Protein AF-A0A9D8XU79-F1 (afdb_monomer_lite)

Radius of gyration: 23.06 Å; chains: 1; bounding box: 45×47×54 Å

Secondary structure (DSSP, 8-state):
-EEEEEEE----HHHHHHHHHTT----TT--EEEEEGGG--HHHHHHHHHTT-EEEEEEEPPHHHHHT-S-----------EE--SS-TTHHHHHEE-SS--TTT-TTPEE-SPPPEESS---

Sequence (123 aa):
MKKIIQIFGNWSANQVEILRQYGIVTEEGCNSIFIEEEKLSENVYSLLKEWRVMLAKGVEFSKKEILQSEYCIIDSCNSFGYPKPDGDFGYRELTYLMTNYCETCGISKIQKDAFRISKISKA

Foldseek 3Di:
DFKKKKWADQDDPVNQVVVVVLVQHDDHRDGIDIDGPVSQDPVNVVVSVVVVIDIDIDDDDDPVCCVPDPDDDPDDPPLQWDQDPPVPPVQLVQQWDPPDADPVP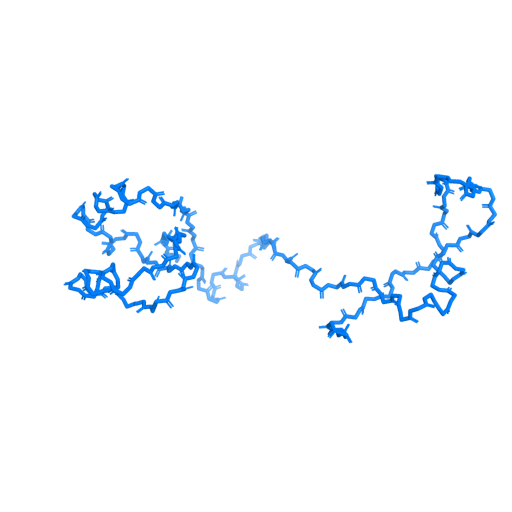RPPTDGDDDGDTDPDDDD

pLDDT: mean 82.02, std 15.14, range [44.59, 96.94]

Structure (mmCIF, N/CA/C/O backbone):
data_AF-A0A9D8XU79-F1
#
_entry.id   AF-A0A9D8XU79-F1
#
loop_
_atom_site.group_PDB
_atom_site.id
_atom_site.type_symbol
_atom_site.label_atom_id
_atom_site.label_alt_id
_atom_site.label_comp_id
_atom_site.label_asym_id
_atom_site.label_entity_id
_atom_site.label_seq_id
_atom_site.pdbx_PDB_ins_code
_atom_site.Cartn_x
_atom_site.Cartn_y
_atom_site.Cartn_z
_atom_site.occupancy
_atom_site.B_iso_or_equiv
_atom_site.auth_seq_id
_atom_site.auth_comp_id
_atom_site.auth_asym_id
_atom_site.auth_atom_id
_atom_site.pdbx_PDB_model_num
ATOM 1 N N . MET A 1 1 ? 4.227 17.973 1.974 1.00 85.25 1 MET A N 1
ATOM 2 C CA . MET A 1 1 ? 4.687 16.591 2.159 1.00 85.25 1 MET A CA 1
ATOM 3 C C . MET A 1 1 ? 3.960 16.015 3.355 1.00 85.25 1 MET A C 1
ATOM 5 O O . MET A 1 1 ? 3.974 16.641 4.409 1.00 85.25 1 MET A O 1
ATOM 9 N N . LYS A 1 2 ? 3.293 14.875 3.191 1.00 90.38 2 LYS A N 1
ATOM 10 C CA . LYS A 1 2 ? 2.551 14.202 4.262 1.00 90.38 2 LYS A CA 1
ATOM 11 C C . LYS A 1 2 ? 3.211 12.872 4.585 1.00 90.38 2 LYS A C 1
ATOM 13 O O . LYS A 1 2 ? 3.589 12.146 3.671 1.00 90.38 2 LYS A O 1
ATOM 18 N N . LYS A 1 3 ? 3.3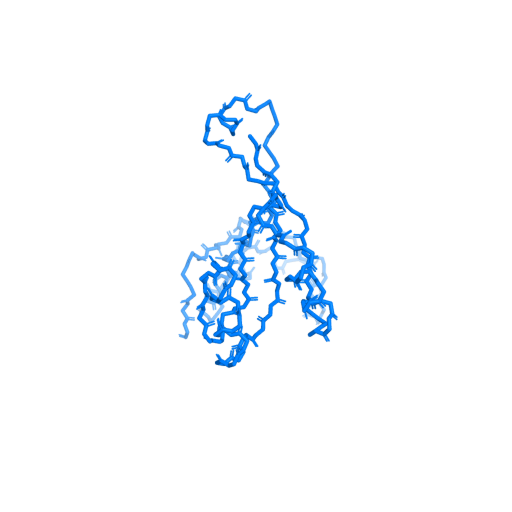36 12.541 5.867 1.00 93.62 3 LYS A N 1
ATOM 19 C CA . LYS A 1 3 ? 3.776 11.206 6.280 1.00 93.62 3 LYS A CA 1
ATOM 20 C C . LYS A 1 3 ? 2.581 10.269 6.249 1.00 93.62 3 LYS A C 1
ATOM 22 O O . LYS A 1 3 ? 1.532 10.584 6.812 1.00 93.62 3 LYS A O 1
ATOM 27 N N . ILE A 1 4 ? 2.747 9.137 5.587 1.00 94.50 4 ILE A N 1
ATOM 28 C CA . ILE A 1 4 ? 1.709 8.122 5.457 1.00 94.50 4 ILE A CA 1
ATOM 29 C C . ILE A 1 4 ? 2.220 6.793 6.000 1.00 94.50 4 ILE A C 1
ATOM 31 O O . ILE A 1 4 ? 3.415 6.501 5.973 1.00 94.50 4 ILE A O 1
ATOM 35 N N . ILE A 1 5 ? 1.300 5.975 6.484 1.00 94.38 5 ILE A N 1
ATOM 36 C CA . ILE A 1 5 ? 1.533 4.582 6.826 1.00 94.38 5 ILE A CA 1
ATOM 37 C C . ILE A 1 5 ? 0.697 3.753 5.862 1.00 94.38 5 ILE A C 1
ATOM 39 O O . ILE A 1 5 ? -0.525 3.896 5.804 1.00 94.38 5 ILE A O 1
ATOM 43 N N . GLN A 1 6 ? 1.371 2.895 5.104 1.00 94.69 6 GLN A N 1
ATOM 44 C CA . GLN A 1 6 ? 0.732 1.824 4.364 1.00 94.69 6 GLN A CA 1
ATOM 45 C C . GLN A 1 6 ? 0.627 0.609 5.279 1.00 94.69 6 GLN A C 1
ATOM 47 O O . GLN A 1 6 ? 1.620 0.147 5.842 1.00 94.69 6 GLN A O 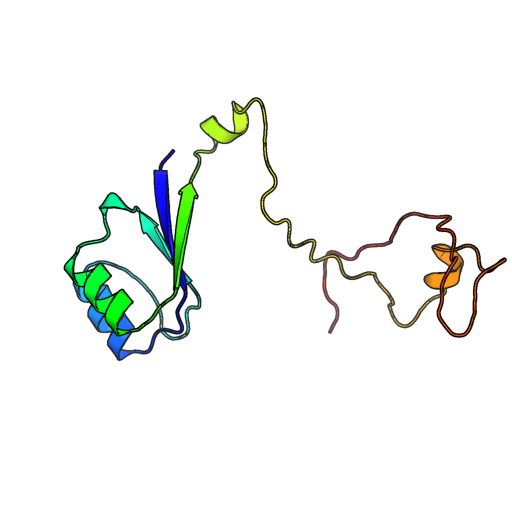1
ATOM 52 N N . ILE A 1 7 ? -0.584 0.100 5.433 1.00 94.69 7 ILE A N 1
ATOM 53 C CA . ILE A 1 7 ? -0.889 -1.051 6.271 1.00 94.69 7 ILE A CA 1
ATOM 54 C C . ILE A 1 7 ? -1.273 -2.187 5.332 1.00 94.69 7 ILE A C 1
ATOM 56 O O . ILE A 1 7 ? -2.284 -2.083 4.639 1.00 94.69 7 ILE A O 1
ATOM 60 N N . PHE A 1 8 ? -0.470 -3.246 5.294 1.00 93.62 8 PHE A N 1
ATOM 61 C CA . PHE A 1 8 ? -0.714 -4.423 4.463 1.00 93.62 8 PHE A CA 1
ATOM 62 C C . PHE A 1 8 ? -1.508 -5.459 5.247 1.00 93.62 8 PHE A C 1
ATOM 64 O O . PHE A 1 8 ? -1.109 -5.858 6.343 1.00 93.62 8 PHE A O 1
ATOM 71 N N . GLY A 1 9 ? -2.606 -5.927 4.670 1.00 89.50 9 GLY A N 1
ATOM 72 C CA . GLY A 1 9 ? -3.489 -6.884 5.318 1.00 89.50 9 GLY A CA 1
ATOM 73 C C . GLY A 1 9 ? -4.371 -7.606 4.315 1.00 89.50 9 GLY A C 1
ATOM 74 O O . GLY A 1 9 ? -4.367 -7.288 3.138 1.00 89.50 9 GLY A O 1
ATOM 75 N N . ASN A 1 10 ? -5.121 -8.587 4.797 1.00 92.50 10 ASN A N 1
ATOM 76 C CA . ASN A 1 10 ? -6.243 -9.183 4.084 1.00 92.50 10 ASN A CA 1
ATOM 77 C C . ASN A 1 10 ? -7.430 -9.110 5.047 1.00 92.50 10 ASN A C 1
ATOM 79 O O . ASN A 1 10 ? -7.572 -9.966 5.922 1.00 92.50 10 ASN A O 1
ATOM 83 N N . TRP A 1 11 ? -8.168 -8.001 4.996 1.00 94.69 11 TRP A N 1
ATOM 84 C CA . TRP A 1 11 ? -9.122 -7.647 6.047 1.00 94.69 11 TRP A CA 1
ATOM 85 C C . TRP A 1 11 ? -10.327 -8.579 6.036 1.00 94.69 11 TRP A C 1
ATOM 87 O O . TRP A 1 11 ? -11.005 -8.694 5.020 1.00 94.69 11 TRP A O 1
ATOM 97 N N . SER A 1 12 ? -10.625 -9.191 7.179 1.00 95.19 12 SER A N 1
ATOM 98 C CA . SER A 1 12 ? -11.905 -9.872 7.403 1.00 95.19 12 SER A CA 1
ATOM 99 C C . SER A 1 12 ? -13.032 -8.866 7.652 1.00 95.19 12 SER A C 1
ATOM 101 O O . SER A 1 12 ? -12.783 -7.763 8.147 1.00 95.19 12 SER A O 1
ATOM 103 N N . ALA A 1 13 ? -14.284 -9.265 7.413 1.00 96.19 13 ALA A N 1
ATOM 104 C CA . ALA A 1 13 ? -15.458 -8.435 7.703 1.00 96.19 13 ALA A CA 1
ATOM 105 C C . ALA A 1 13 ? -15.473 -7.866 9.140 1.00 96.19 13 ALA A C 1
ATOM 107 O O . ALA A 1 13 ? -15.821 -6.705 9.349 1.00 96.19 13 ALA A O 1
ATOM 108 N N . ASN A 1 14 ? -15.030 -8.651 10.131 1.00 96.56 14 ASN A N 1
ATOM 109 C CA . ASN A 1 14 ? -14.941 -8.197 11.522 1.00 96.56 14 ASN A CA 1
ATOM 110 C C . ASN A 1 14 ? -13.880 -7.095 11.706 1.00 96.56 14 ASN A C 1
ATOM 112 O O . ASN A 1 14 ? -14.135 -6.074 12.337 1.00 96.56 14 ASN A O 1
ATOM 116 N N . GLN A 1 15 ? -12.694 -7.267 11.116 1.00 95.62 15 GLN A N 1
ATOM 117 C CA . GLN A 1 15 ? -11.638 -6.251 11.182 1.00 95.62 15 GLN A CA 1
ATOM 118 C C . GLN A 1 15 ? -12.051 -4.956 10.480 1.00 95.62 15 GLN A C 1
ATOM 120 O O . GLN A 1 15 ? -11.753 -3.880 10.989 1.00 95.62 15 GLN A O 1
ATOM 125 N N . VAL A 1 16 ? -12.766 -5.045 9.353 1.00 96.12 16 VAL A N 1
ATOM 126 C CA . VAL A 1 16 ? -13.321 -3.873 8.657 1.00 96.12 16 VAL A CA 1
ATOM 127 C C . VAL A 1 16 ? -14.255 -3.087 9.576 1.00 96.12 16 VAL A C 1
ATOM 129 O O . VAL A 1 16 ? -14.145 -1.865 9.651 1.00 96.12 16 VAL A O 1
ATOM 132 N N . GLU A 1 17 ? -15.140 -3.766 10.307 1.00 96.94 17 GLU A N 1
ATOM 133 C CA . GLU A 1 17 ? -16.073 -3.097 11.218 1.00 96.94 17 GLU A CA 1
ATOM 134 C C . GLU A 1 17 ? -15.353 -2.449 12.409 1.00 96.94 17 GLU A C 1
ATOM 136 O O . GLU A 1 17 ? -15.646 -1.306 12.754 1.00 96.94 17 GLU A O 1
ATOM 141 N N . ILE A 1 18 ? -14.348 -3.120 12.982 1.00 95.88 18 ILE A N 1
ATOM 142 C CA . ILE A 1 18 ? -13.503 -2.537 14.037 1.00 95.88 18 ILE A CA 1
ATOM 143 C C . ILE A 1 18 ? -12.792 -1.284 13.517 1.00 95.88 18 ILE A C 1
ATOM 145 O O . ILE A 1 18 ? -12.843 -0.234 14.150 1.00 95.88 18 ILE A O 1
ATOM 149 N N . LEU A 1 19 ? -12.153 -1.358 12.348 1.00 94.25 19 LEU A N 1
ATOM 150 C CA . LEU A 1 19 ? -11.444 -0.224 11.752 1.00 94.25 19 LEU A CA 1
ATOM 151 C C . LEU A 1 19 ? -12.390 0.949 11.443 1.00 94.25 19 LEU A C 1
ATOM 153 O O . LEU A 1 19 ? -12.039 2.107 11.684 1.00 94.25 19 LEU A O 1
ATOM 157 N N . ARG A 1 20 ? -13.621 0.668 11.004 1.00 94.81 20 ARG A N 1
ATOM 158 C CA . ARG A 1 20 ? -14.645 1.687 10.738 1.00 94.81 20 ARG A CA 1
ATOM 159 C C . ARG A 1 20 ? -15.010 2.495 11.985 1.00 94.81 20 ARG A C 1
ATOM 161 O O . ARG A 1 20 ? -15.228 3.699 11.869 1.00 94.81 20 ARG A O 1
ATOM 168 N N . GLN A 1 21 ? -15.009 1.882 13.171 1.00 95.06 21 GLN A N 1
ATOM 169 C CA . GLN A 1 21 ? -15.246 2.585 14.444 1.00 95.06 21 GLN A CA 1
ATOM 170 C C . GLN A 1 21 ? -14.166 3.635 14.747 1.00 95.06 21 GLN A C 1
ATOM 172 O O . GLN A 1 21 ? -14.441 4.630 15.414 1.00 95.06 21 GLN A O 1
ATOM 177 N N . TYR A 1 22 ? -12.959 3.454 14.206 1.00 92.94 22 TYR A N 1
ATOM 178 C CA . TYR A 1 22 ? -11.862 4.421 14.286 1.00 92.94 22 TYR A CA 1
ATOM 179 C C . TYR A 1 22 ? -11.814 5.380 13.085 1.00 92.94 22 TYR A C 1
ATOM 181 O O . TYR A 1 22 ? -10.837 6.107 12.912 1.00 92.94 22 TYR A O 1
ATOM 189 N N . GLY A 1 23 ? -12.854 5.394 12.246 1.00 92.44 23 GLY A N 1
ATOM 190 C CA . GLY A 1 23 ? -12.959 6.285 11.090 1.00 92.44 23 GLY A CA 1
ATOM 191 C C . GLY A 1 23 ? -12.056 5.909 9.913 1.00 92.44 23 GLY A C 1
ATOM 192 O O . GLY A 1 23 ? -11.902 6.714 8.996 1.00 92.44 23 GLY A O 1
ATOM 193 N N . ILE A 1 24 ? -11.465 4.710 9.911 1.00 92.44 24 ILE A N 1
ATOM 194 C CA . ILE A 1 24 ? -10.661 4.213 8.788 1.00 92.44 24 ILE A CA 1
ATOM 195 C C . ILE A 1 24 ? -11.557 3.340 7.907 1.00 92.44 24 ILE A C 1
ATOM 197 O O . ILE A 1 24 ? -12.136 2.343 8.336 1.00 92.44 24 ILE A O 1
ATOM 201 N N . VAL A 1 25 ? -11.710 3.777 6.660 1.00 91.56 25 VAL A N 1
ATOM 202 C CA . VAL A 1 25 ? -12.586 3.147 5.674 1.00 91.56 25 VAL A CA 1
ATOM 203 C C . VAL A 1 25 ? -11.770 2.141 4.872 1.00 91.56 25 VAL A C 1
ATOM 205 O O . VAL A 1 25 ? -10.755 2.493 4.278 1.00 91.56 25 VAL A O 1
ATOM 208 N N . THR A 1 26 ? -12.218 0.890 4.865 1.00 93.25 26 THR A N 1
ATOM 209 C CA . THR A 1 26 ? -11.641 -0.204 4.078 1.00 93.25 26 THR A CA 1
ATOM 210 C C . THR A 1 26 ? -12.735 -1.199 3.689 1.00 93.25 26 THR A C 1
ATOM 212 O O . THR A 1 26 ? -13.883 -1.071 4.126 1.00 93.25 26 THR A O 1
ATOM 215 N N . GLU A 1 27 ? -12.380 -2.183 2.876 1.00 93.81 27 GLU A N 1
ATOM 216 C CA . GLU A 1 27 ? -13.252 -3.259 2.417 1.00 93.81 27 GLU A CA 1
ATOM 217 C C . GLU A 1 27 ? -12.629 -4.630 2.694 1.00 93.81 27 GLU A C 1
ATOM 219 O O . GLU A 1 27 ? -11.412 -4.768 2.867 1.00 93.81 27 GLU A O 1
ATOM 224 N N . GLU A 1 28 ? -13.487 -5.646 2.767 1.00 95.81 28 GLU A N 1
ATOM 225 C CA . GLU A 1 28 ? -13.058 -7.030 2.941 1.00 95.81 28 GLU A CA 1
ATOM 226 C C . GLU A 1 28 ? -12.187 -7.464 1.757 1.00 95.81 28 GLU A C 1
ATOM 228 O O . GLU A 1 28 ? -12.473 -7.134 0.607 1.00 95.81 28 GLU A O 1
ATOM 233 N N . GLY A 1 29 ? -11.098 -8.180 2.035 1.00 91.62 29 GLY A N 1
ATOM 234 C CA . GLY A 1 29 ? -10.166 -8.621 0.996 1.00 91.62 29 GLY A CA 1
ATOM 235 C C . GLY A 1 29 ? -9.209 -7.545 0.468 1.00 91.62 29 GLY A C 1
ATOM 236 O O . GLY A 1 29 ? -8.345 -7.856 -0.352 1.00 91.62 29 GLY A O 1
ATOM 237 N N . CYS A 1 30 ? -9.314 -6.287 0.917 1.00 91.88 30 CYS A N 1
ATOM 238 C CA . CYS A 1 30 ? -8.388 -5.243 0.481 1.00 91.88 30 CYS A CA 1
ATOM 239 C C . CYS A 1 30 ? -6.964 -5.506 1.000 1.00 91.88 30 CYS A C 1
ATOM 241 O O . CYS A 1 30 ? -6.753 -5.721 2.192 1.00 91.88 30 CYS A O 1
ATOM 243 N N . ASN A 1 31 ? -5.986 -5.456 0.088 1.00 91.06 31 ASN A N 1
ATOM 244 C CA . ASN A 1 31 ? -4.599 -5.848 0.359 1.00 91.06 31 ASN A CA 1
ATOM 245 C C . ASN A 1 31 ? -3.784 -4.790 1.116 1.00 91.06 31 ASN A C 1
ATOM 247 O O . ASN A 1 31 ? -2.776 -5.100 1.757 1.00 91.06 31 ASN A O 1
ATOM 251 N N . SER A 1 32 ? -4.174 -3.518 1.014 1.00 92.69 32 SER A N 1
ATOM 252 C CA . SER A 1 32 ? -3.490 -2.447 1.731 1.00 92.69 32 SER A CA 1
ATOM 253 C C . SER A 1 32 ? -4.332 -1.192 1.864 1.00 92.69 32 SER A C 1
ATOM 255 O O . SER A 1 32 ? -5.039 -0.821 0.930 1.00 92.69 32 SER A O 1
ATOM 257 N N . ILE A 1 33 ? -4.159 -0.485 2.976 1.00 94.19 33 ILE A N 1
ATOM 258 C CA . ILE A 1 33 ? -4.756 0.831 3.217 1.00 94.19 33 ILE A CA 1
ATOM 259 C C . ILE A 1 33 ? -3.678 1.867 3.521 1.00 94.19 33 ILE A C 1
ATOM 261 O O . ILE A 1 33 ? -2.635 1.536 4.083 1.00 94.19 33 ILE A O 1
ATOM 265 N N . PHE A 1 34 ? -3.945 3.122 3.167 1.00 93.50 34 PHE A N 1
ATOM 266 C CA . PHE A 1 34 ? -3.057 4.252 3.427 1.00 93.50 34 PHE A CA 1
ATOM 267 C C . PHE A 1 34 ? -3.707 5.203 4.422 1.00 93.50 34 PHE A C 1
ATOM 269 O O . PHE A 1 34 ? -4.856 5.607 4.244 1.00 93.50 34 PHE A O 1
ATOM 276 N N . ILE A 1 35 ? -2.965 5.569 5.462 1.00 93.25 35 ILE A N 1
ATOM 277 C CA . ILE A 1 35 ? -3.434 6.470 6.516 1.00 93.25 35 ILE A CA 1
ATOM 278 C C . ILE A 1 35 ? -2.356 7.518 6.772 1.00 93.25 35 ILE A C 1
ATOM 280 O O . ILE A 1 35 ? -1.171 7.198 6.790 1.00 93.25 35 ILE A O 1
ATOM 284 N N . GLU A 1 36 ? -2.750 8.774 6.973 1.00 92.81 36 GLU A N 1
ATOM 285 C CA . GLU A 1 36 ? -1.825 9.805 7.457 1.00 92.81 36 GLU A CA 1
ATOM 286 C C . GLU A 1 36 ? -1.308 9.400 8.848 1.00 92.81 36 GLU A C 1
ATOM 288 O O . GLU A 1 36 ? -2.103 9.055 9.720 1.00 92.81 36 GLU A O 1
ATOM 293 N N . GLU A 1 37 ? 0.011 9.435 9.068 1.00 91.69 37 GLU A N 1
ATOM 294 C CA . GLU A 1 37 ? 0.640 8.937 10.308 1.00 91.69 37 GLU A CA 1
ATOM 295 C C . GLU A 1 37 ? 0.018 9.571 11.567 1.00 91.69 37 GLU A C 1
ATOM 297 O O . GLU A 1 37 ? -0.215 8.889 12.559 1.00 91.69 37 GLU A O 1
ATOM 302 N N . GLU A 1 38 ? -0.348 10.851 11.489 1.00 90.88 38 GLU A N 1
ATOM 303 C CA . GLU A 1 38 ? -0.962 11.624 12.577 1.00 90.88 38 GLU A CA 1
ATOM 304 C C . GLU A 1 38 ? -2.392 11.181 12.930 1.00 90.88 38 GLU A C 1
ATOM 306 O O . GLU A 1 38 ? -2.877 11.463 14.023 1.00 90.88 38 GLU A O 1
ATOM 311 N N . LYS A 1 39 ? -3.081 10.484 12.019 1.00 89.50 39 LYS A N 1
ATOM 312 C CA . LYS A 1 39 ? -4.443 9.969 12.232 1.00 89.50 39 LYS A CA 1
ATOM 313 C C . LYS A 1 39 ? -4.459 8.557 12.812 1.00 89.50 39 LYS A C 1
ATOM 315 O O . LYS A 1 39 ? -5.530 8.046 13.138 1.00 89.50 39 LYS A O 1
ATOM 320 N N . LEU A 1 40 ? -3.299 7.912 12.944 1.00 91.12 40 LEU A N 1
ATOM 321 C CA . LEU A 1 40 ? -3.206 6.571 13.502 1.00 91.12 40 LEU A CA 1
ATOM 322 C C . LEU A 1 40 ? -3.173 6.632 15.035 1.00 91.12 40 LEU A C 1
ATOM 324 O O . LEU A 1 40 ? -2.151 6.952 15.636 1.00 91.12 40 LEU A O 1
ATOM 328 N N . SER A 1 41 ? -4.296 6.306 15.676 1.00 92.44 41 SER A N 1
ATOM 329 C CA . SER A 1 41 ? -4.363 6.252 17.142 1.00 92.44 41 SER A CA 1
ATOM 330 C C . SER A 1 41 ? -3.567 5.073 17.722 1.00 92.44 41 SER A C 1
ATOM 332 O O . SER A 1 41 ? -3.431 4.025 17.086 1.00 92.44 41 SER A O 1
ATOM 334 N N . GLU A 1 42 ? -3.101 5.202 18.969 1.00 94.19 42 GLU A N 1
ATOM 335 C CA . GLU A 1 42 ? -2.400 4.126 19.695 1.00 94.19 42 GLU A CA 1
ATOM 336 C C . GLU A 1 42 ? -3.246 2.850 19.835 1.00 94.19 42 GLU A C 1
ATOM 338 O O . GLU A 1 42 ? -2.715 1.738 19.781 1.00 94.19 42 GLU A O 1
ATOM 343 N N . ASN A 1 43 ? -4.569 3.001 19.954 1.00 94.50 43 ASN A N 1
ATOM 344 C CA . ASN A 1 43 ? -5.511 1.882 20.009 1.00 94.50 43 ASN A CA 1
ATOM 345 C C . ASN A 1 43 ? -5.496 1.085 18.703 1.00 94.50 43 ASN A C 1
ATOM 347 O O . ASN A 1 43 ? -5.337 -0.134 18.722 1.00 94.50 43 ASN A O 1
ATOM 351 N N . VAL A 1 44 ? -5.592 1.778 17.564 1.00 94.19 44 VAL A N 1
ATOM 352 C CA . VAL A 1 44 ? -5.497 1.131 16.251 1.00 94.19 44 VAL A CA 1
ATOM 353 C C . VAL A 1 44 ? -4.121 0.500 16.088 1.00 94.19 44 VAL A C 1
ATOM 355 O O . VAL A 1 44 ? -4.031 -0.659 15.707 1.00 94.19 44 VAL A O 1
ATOM 358 N N . TYR A 1 45 ? -3.043 1.204 16.438 1.00 93.88 45 TYR A N 1
ATOM 359 C CA . TYR A 1 45 ? -1.691 0.652 16.348 1.00 93.88 45 TYR A CA 1
ATOM 360 C C . TYR A 1 45 ? -1.527 -0.649 17.154 1.00 93.88 45 TYR A C 1
ATOM 362 O O . TYR A 1 45 ? -0.910 -1.606 16.682 1.00 93.88 45 TYR A O 1
ATOM 370 N N . SER A 1 46 ? -2.126 -0.715 18.345 1.00 96.00 46 SER A N 1
ATOM 371 C CA . SER A 1 46 ? -2.123 -1.911 19.194 1.00 96.00 46 SER A CA 1
ATOM 372 C C . SER A 1 46 ? -2.891 -3.072 18.557 1.00 96.00 46 SER A C 1
ATOM 374 O O . SER A 1 46 ? -2.365 -4.184 18.515 1.00 96.00 46 SER A O 1
ATOM 376 N N . LEU A 1 47 ? -4.071 -2.809 17.982 1.00 95.62 47 LEU A N 1
ATOM 377 C CA . LEU A 1 47 ? -4.849 -3.805 17.232 1.00 95.62 47 LEU A CA 1
ATOM 378 C C . LEU A 1 47 ? -4.075 -4.336 16.022 1.00 95.62 47 LEU A C 1
ATOM 380 O O . LEU A 1 47 ? -3.981 -5.541 15.817 1.00 95.62 47 LEU A O 1
ATOM 384 N N . LEU A 1 48 ? -3.459 -3.446 15.241 1.00 94.69 48 LEU A N 1
ATOM 385 C CA . LEU A 1 48 ? -2.661 -3.827 14.075 1.00 94.69 48 LEU A CA 1
ATOM 386 C C . LEU A 1 48 ? -1.470 -4.715 14.475 1.00 94.69 48 LEU A C 1
ATOM 388 O O . LEU A 1 48 ? -1.160 -5.698 13.796 1.00 94.69 48 LEU A O 1
ATOM 392 N N . LYS A 1 49 ? -0.829 -4.417 15.611 1.00 94.38 49 LYS A N 1
ATOM 393 C CA . LYS A 1 49 ? 0.246 -5.246 16.168 1.00 94.38 49 LYS A CA 1
ATOM 394 C C . LYS A 1 49 ? -0.258 -6.622 16.604 1.00 94.38 49 LYS A C 1
ATOM 396 O O . LYS A 1 49 ? 0.411 -7.621 16.341 1.00 94.38 49 LYS A O 1
ATOM 401 N N . GLU A 1 50 ? -1.423 -6.686 17.243 1.00 96.25 50 GLU A N 1
ATOM 402 C CA . GLU A 1 50 ? -2.070 -7.944 17.633 1.00 96.25 50 GLU A CA 1
ATOM 403 C C . GLU A 1 50 ? -2.415 -8.801 16.410 1.00 96.25 50 GLU A C 1
ATOM 405 O O . GLU A 1 50 ? -2.116 -9.996 16.381 1.00 96.25 50 GLU A O 1
ATOM 410 N N . TRP A 1 51 ? -2.946 -8.178 15.356 1.00 95.44 51 TRP A N 1
ATOM 411 C CA . TRP A 1 51 ? -3.263 -8.832 14.085 1.00 95.44 51 TRP A CA 1
ATOM 412 C C . TRP A 1 51 ? -2.030 -9.172 13.244 1.00 95.44 51 TRP A C 1
ATOM 414 O O . TRP A 1 51 ? -2.166 -9.797 12.194 1.00 95.44 51 TRP A O 1
ATOM 424 N N . ARG A 1 52 ? -0.830 -8.792 13.704 1.00 94.19 52 ARG A N 1
ATOM 425 C CA . ARG A 1 52 ? 0.457 -9.046 13.039 1.00 94.19 52 ARG A CA 1
ATOM 426 C C . ARG A 1 52 ? 0.481 -8.557 11.589 1.00 94.19 52 ARG A C 1
ATOM 428 O O . ARG A 1 52 ? 1.101 -9.187 10.732 1.00 94.19 52 ARG A O 1
ATOM 435 N N . VAL A 1 53 ? -0.189 -7.440 11.315 1.00 93.62 53 VAL A N 1
ATOM 436 C CA . VAL A 1 53 ? -0.151 -6.826 9.986 1.00 93.62 53 VAL A CA 1
ATOM 437 C C . VAL A 1 53 ? 1.177 -6.112 9.760 1.00 93.62 53 VAL A C 1
ATOM 439 O O . VAL A 1 53 ? 1.812 -5.615 10.693 1.00 93.62 53 VAL A O 1
ATOM 442 N N . MET A 1 54 ? 1.609 -6.058 8.504 1.00 93.38 54 MET A N 1
ATOM 443 C CA . MET A 1 54 ? 2.828 -5.350 8.129 1.00 93.38 54 MET A CA 1
ATOM 444 C C . MET A 1 54 ? 2.526 -3.863 7.925 1.00 93.38 54 MET A C 1
ATOM 446 O O . MET A 1 54 ? 1.511 -3.493 7.337 1.00 93.38 54 MET A O 1
ATOM 450 N N . LEU A 1 55 ? 3.440 -3.011 8.386 1.00 94.06 55 LEU A N 1
ATOM 451 C CA . LEU A 1 55 ? 3.369 -1.561 8.244 1.00 94.06 55 LEU A CA 1
ATOM 452 C C . LEU A 1 55 ? 4.585 -1.080 7.452 1.00 94.06 55 LEU A C 1
ATOM 454 O O . LEU A 1 55 ? 5.714 -1.418 7.806 1.00 94.06 55 LEU A O 1
ATOM 458 N N . ALA A 1 56 ? 4.369 -0.255 6.433 1.00 92.94 56 ALA A N 1
ATOM 459 C CA . ALA A 1 56 ? 5.426 0.505 5.779 1.00 92.94 56 ALA A CA 1
ATOM 460 C C . ALA A 1 56 ? 5.192 2.000 5.986 1.00 92.94 56 ALA A C 1
ATOM 462 O O . ALA A 1 56 ? 4.085 2.506 5.802 1.00 92.94 56 ALA A O 1
ATOM 463 N N . LYS A 1 57 ? 6.249 2.714 6.374 1.00 93.19 57 LYS A N 1
ATOM 464 C CA . LYS A 1 57 ? 6.226 4.174 6.432 1.00 93.19 57 LYS A CA 1
ATOM 465 C C . LYS A 1 57 ? 6.553 4.728 5.058 1.00 93.19 57 LYS A C 1
ATOM 467 O O . LYS A 1 57 ? 7.506 4.287 4.423 1.00 93.19 57 LYS A O 1
ATOM 472 N N . GLY A 1 58 ? 5.775 5.708 4.635 1.00 88.88 58 GLY A N 1
ATOM 473 C CA . GLY A 1 58 ? 5.923 6.368 3.354 1.00 88.88 58 GLY A CA 1
ATOM 474 C C . GLY A 1 58 ? 5.687 7.862 3.463 1.00 88.88 58 GLY A C 1
ATOM 475 O O . GLY A 1 58 ? 5.391 8.419 4.526 1.00 88.88 58 GLY A O 1
ATOM 476 N N . VAL A 1 59 ? 5.822 8.516 2.319 1.00 89.81 59 VAL A N 1
ATOM 477 C CA . VAL A 1 59 ? 5.651 9.953 2.193 1.00 89.81 59 VAL A CA 1
ATOM 478 C C . VAL A 1 59 ? 4.831 10.240 0.945 1.00 89.81 59 VAL A C 1
ATOM 480 O O . VAL A 1 59 ? 5.165 9.778 -0.141 1.00 89.81 59 VAL A O 1
ATOM 483 N N . GLU A 1 60 ? 3.774 11.029 1.095 1.00 88.12 60 GLU A N 1
ATOM 484 C CA . GLU A 1 60 ? 2.997 11.551 -0.022 1.00 88.12 60 GLU A CA 1
ATOM 485 C C . GLU A 1 60 ? 3.435 12.990 -0.328 1.00 88.12 60 GLU A C 1
ATOM 487 O O . GLU A 1 60 ? 3.366 13.893 0.520 1.00 88.12 60 GLU A O 1
ATOM 492 N N . PHE A 1 61 ? 3.899 13.211 -1.556 1.00 86.88 61 PHE A N 1
ATOM 493 C CA . PHE A 1 61 ? 4.277 14.529 -2.058 1.00 86.88 61 PHE A CA 1
ATOM 494 C C . PHE A 1 61 ? 3.122 15.151 -2.838 1.00 86.88 61 PHE A C 1
ATOM 496 O O . PHE A 1 61 ? 2.438 14.490 -3.619 1.00 86.88 61 PHE A O 1
ATOM 503 N N . SER A 1 62 ? 2.916 16.455 -2.667 1.00 88.31 62 SER A N 1
ATOM 504 C CA . SER A 1 62 ? 1.975 17.190 -3.507 1.00 88.31 62 SER A CA 1
ATOM 505 C C . SER A 1 62 ? 2.499 17.309 -4.941 1.00 88.31 62 SER A C 1
ATOM 507 O O . SER A 1 62 ? 3.704 17.304 -5.188 1.00 88.31 62 SER A O 1
ATOM 509 N N . LYS A 1 63 ? 1.591 17.527 -5.901 1.00 87.62 63 LYS A N 1
ATOM 510 C CA . LYS A 1 63 ? 1.969 17.800 -7.299 1.00 87.62 63 LYS A CA 1
ATOM 511 C C . LYS A 1 63 ? 2.975 18.947 -7.416 1.00 87.62 63 LYS A C 1
ATOM 513 O O . LYS A 1 63 ? 3.900 18.866 -8.212 1.00 87.62 63 LYS A O 1
ATOM 518 N N . LYS A 1 64 ? 2.799 20.006 -6.617 1.00 88.62 64 LYS A N 1
ATOM 519 C CA . LYS A 1 64 ? 3.707 21.158 -6.607 1.00 88.62 64 LYS A CA 1
ATOM 520 C C . LYS A 1 64 ? 5.109 20.760 -6.143 1.00 88.62 64 LYS A C 1
ATOM 522 O O . LYS A 1 64 ? 6.072 21.153 -6.784 1.00 88.62 64 LYS A O 1
ATOM 527 N N . GLU A 1 65 ? 5.215 19.973 -5.074 1.00 86.38 65 GLU A N 1
ATOM 528 C CA . GLU A 1 65 ? 6.504 19.491 -4.558 1.00 86.38 65 GLU A CA 1
ATOM 529 C C . GLU A 1 65 ? 7.222 18.597 -5.570 1.00 86.38 65 GLU A C 1
ATOM 531 O O . GLU A 1 65 ? 8.416 18.766 -5.778 1.00 86.38 65 GLU A O 1
ATOM 536 N N . ILE A 1 66 ? 6.487 17.715 -6.256 1.00 86.00 66 ILE A N 1
ATOM 537 C CA . ILE A 1 66 ? 7.041 16.872 -7.325 1.00 86.00 66 ILE A CA 1
ATOM 538 C C . ILE A 1 66 ? 7.553 17.733 -8.489 1.00 86.00 66 ILE A C 1
ATOM 540 O O . ILE A 1 66 ? 8.654 17.523 -8.979 1.00 86.00 66 ILE A O 1
ATOM 544 N N . LEU A 1 67 ? 6.783 18.732 -8.930 1.00 85.75 67 LEU A N 1
ATOM 545 C CA . LEU A 1 67 ? 7.181 19.602 -10.046 1.00 85.75 67 LEU A CA 1
ATOM 546 C C . LEU A 1 67 ? 8.371 20.513 -9.716 1.00 85.75 67 LEU A C 1
ATOM 548 O O . LEU A 1 67 ? 9.058 20.968 -10.624 1.00 85.75 67 LEU A O 1
ATOM 552 N N . GLN A 1 68 ? 8.582 20.813 -8.434 1.00 89.12 68 GLN A N 1
ATOM 553 C CA . GLN A 1 68 ? 9.669 21.666 -7.954 1.00 89.12 68 GLN A CA 1
ATOM 554 C C . GLN A 1 68 ? 10.884 20.866 -7.461 1.00 89.12 68 GLN A C 1
ATOM 556 O O . GLN A 1 68 ? 11.869 21.476 -7.048 1.00 89.12 68 GLN A O 1
ATOM 561 N N . SER A 1 69 ? 10.836 19.528 -7.478 1.00 86.31 69 SER A N 1
ATOM 562 C CA . SER A 1 69 ? 11.946 18.700 -7.009 1.00 86.31 69 SER A CA 1
ATOM 563 C C . SER A 1 69 ? 13.123 18.764 -7.982 1.00 86.31 69 SER A C 1
ATOM 565 O O . SER A 1 69 ? 12.947 18.519 -9.174 1.00 86.31 69 SER A O 1
ATOM 567 N N . GLU A 1 70 ? 14.328 19.020 -7.470 1.00 87.50 70 GLU A N 1
ATOM 568 C CA . GLU A 1 70 ? 15.572 18.946 -8.254 1.00 87.50 70 GLU A CA 1
ATOM 569 C C . GLU A 1 70 ? 15.880 17.504 -8.695 1.00 87.50 70 GLU A C 1
ATOM 571 O O . GLU A 1 70 ? 16.423 17.273 -9.773 1.00 87.50 70 GLU A O 1
ATOM 576 N N . TYR A 1 71 ? 15.457 16.529 -7.885 1.00 76.00 71 TYR A N 1
ATOM 577 C CA . TYR A 1 71 ? 15.632 15.103 -8.132 1.00 76.00 71 TYR A CA 1
ATOM 578 C C . TYR A 1 71 ? 14.299 14.376 -7.944 1.00 76.00 71 TYR A C 1
ATOM 580 O O . TYR A 1 71 ? 13.669 14.485 -6.893 1.00 76.00 71 TYR A O 1
ATOM 588 N N . CYS A 1 72 ? 13.891 13.599 -8.948 1.00 67.25 72 CYS A N 1
ATOM 589 C CA . CYS A 1 72 ? 12.741 12.705 -8.874 1.00 67.25 72 CYS A CA 1
ATOM 590 C C . CYS A 1 72 ? 13.246 11.260 -8.868 1.00 67.25 72 CYS A C 1
ATOM 592 O O . CYS A 1 72 ? 13.893 10.821 -9.820 1.00 67.25 72 CYS A O 1
ATOM 594 N N . ILE A 1 73 ? 12.968 10.524 -7.792 1.00 64.56 73 ILE A N 1
ATOM 595 C CA . ILE A 1 73 ? 13.224 9.084 -7.733 1.00 64.56 73 ILE A CA 1
ATOM 596 C C . ILE A 1 73 ? 11.943 8.383 -8.176 1.00 64.56 73 ILE A C 1
ATOM 598 O O . ILE A 1 73 ? 10.892 8.543 -7.558 1.00 64.56 73 ILE A O 1
ATOM 602 N N . ILE A 1 74 ? 12.033 7.610 -9.257 1.00 57.47 74 ILE A N 1
ATOM 603 C CA . ILE A 1 74 ? 10.962 6.708 -9.680 1.00 57.47 74 ILE A CA 1
ATOM 604 C C . ILE A 1 74 ? 11.042 5.478 -8.774 1.00 57.47 74 ILE A C 1
ATOM 606 O O . ILE A 1 74 ? 11.790 4.543 -9.053 1.00 57.47 74 ILE A O 1
ATOM 610 N N . ASP A 1 75 ? 10.307 5.501 -7.666 1.00 55.31 75 ASP A N 1
ATOM 611 C CA . ASP A 1 75 ? 10.188 4.349 -6.778 1.00 55.31 75 ASP A CA 1
ATOM 612 C C . ASP A 1 75 ? 9.161 3.374 -7.363 1.00 55.31 75 ASP A C 1
ATOM 614 O O . ASP A 1 75 ? 7.969 3.665 -7.455 1.00 55.31 75 ASP A O 1
ATOM 618 N N . SER A 1 76 ? 9.645 2.229 -7.844 1.00 52.94 76 SER A N 1
ATOM 619 C CA . SER A 1 76 ? 8.850 1.160 -8.455 1.00 52.94 76 SER A CA 1
ATOM 620 C C . SER A 1 76 ? 7.939 1.603 -9.615 1.00 52.94 76 SER A C 1
ATOM 622 O O . SER A 1 76 ? 6.711 1.545 -9.568 1.00 52.94 76 SER A O 1
ATOM 624 N N . CYS A 1 77 ? 8.544 1.892 -10.771 1.00 44.59 77 CYS A N 1
ATOM 625 C CA . CYS A 1 77 ? 7.891 1.428 -11.990 1.00 44.59 77 CYS A CA 1
ATOM 626 C C . CYS A 1 77 ? 7.930 -0.099 -11.923 1.00 44.59 77 CYS A C 1
ATOM 628 O O . CYS A 1 77 ? 8.924 -0.709 -12.310 1.00 44.59 77 CYS A O 1
ATOM 630 N N . ASN A 1 78 ? 6.852 -0.725 -11.446 1.00 47.50 78 ASN A N 1
ATOM 631 C CA . ASN A 1 78 ? 6.491 -2.018 -11.997 1.00 47.50 78 ASN A CA 1
ATOM 632 C C . ASN A 1 78 ? 6.331 -1.769 -13.495 1.00 47.50 78 ASN A C 1
ATOM 634 O O . ASN A 1 78 ? 5.278 -1.341 -13.971 1.00 47.50 78 ASN A O 1
ATOM 638 N N . SER A 1 79 ? 7.421 -1.939 -14.234 1.00 49.69 79 SER A N 1
ATOM 639 C CA . SER A 1 79 ? 7.424 -2.063 -15.671 1.00 49.69 79 SER A CA 1
ATOM 640 C C . SER A 1 79 ? 6.651 -3.343 -15.954 1.00 49.69 79 SER A C 1
ATOM 642 O O . SER A 1 79 ? 7.222 -4.403 -16.188 1.00 49.69 79 SER A O 1
ATOM 644 N N . PHE A 1 80 ? 5.318 -3.245 -15.907 1.00 48.91 80 PHE A N 1
ATOM 645 C CA . PHE A 1 80 ? 4.374 -4.200 -16.475 1.00 48.91 80 PHE A CA 1
ATOM 646 C C . PHE A 1 80 ? 4.498 -4.102 -17.989 1.00 48.91 80 PHE A C 1
ATOM 648 O O . PHE A 1 80 ? 3.641 -3.616 -18.722 1.00 48.91 80 PHE A O 1
ATOM 655 N N . GLY A 1 81 ? 5.680 -4.473 -18.427 1.00 49.50 81 GLY A N 1
ATOM 656 C CA . GLY A 1 81 ? 6.093 -4.594 -19.779 1.00 49.50 81 GLY A CA 1
ATOM 657 C C . GLY A 1 81 ? 6.579 -6.010 -19.892 1.00 49.50 81 GLY A C 1
ATOM 658 O O . GLY A 1 81 ? 7.754 -6.281 -19.668 1.00 49.50 81 GLY A O 1
ATOM 659 N N . TYR A 1 82 ? 5.669 -6.925 -20.193 1.00 54.12 82 TYR A N 1
ATOM 660 C CA . TYR A 1 82 ? 6.108 -8.244 -20.596 1.00 54.12 82 TYR A CA 1
ATOM 661 C C . TYR A 1 82 ? 6.868 -8.054 -21.916 1.00 54.12 82 TYR A C 1
ATOM 663 O O . TYR A 1 82 ? 6.369 -7.340 -22.807 1.00 54.12 82 TYR A O 1
ATOM 671 N N . PRO A 1 83 ? 8.057 -8.670 -22.085 1.00 56.47 83 PRO A N 1
ATOM 672 C CA . PRO A 1 83 ? 8.514 -9.020 -23.420 1.00 56.47 83 PRO A CA 1
ATOM 673 C C . PRO A 1 83 ? 7.303 -9.578 -24.162 1.00 56.47 83 PRO A C 1
ATOM 675 O O . PRO A 1 83 ? 6.487 -10.271 -23.556 1.00 56.47 83 PRO A O 1
ATOM 678 N N . LYS A 1 84 ? 7.121 -9.219 -25.427 1.00 57.97 84 LYS A N 1
ATOM 679 C CA . LYS A 1 84 ? 5.999 -9.703 -26.231 1.00 57.97 84 LYS A CA 1
ATOM 680 C C . LYS A 1 84 ? 6.432 -10.947 -27.025 1.00 57.97 84 LYS A C 1
ATOM 682 O O . LYS A 1 84 ? 6.686 -10.798 -28.221 1.00 57.97 84 LYS A O 1
ATOM 687 N N . PRO A 1 85 ? 6.570 -12.156 -26.438 1.00 59.38 85 PRO A N 1
ATOM 688 C CA . PRO A 1 85 ? 6.631 -13.363 -27.226 1.00 59.38 85 PRO A CA 1
ATOM 689 C C . PRO A 1 85 ? 5.182 -13.755 -27.495 1.00 59.38 85 PRO A C 1
ATOM 691 O O . PRO A 1 85 ? 4.624 -14.597 -26.797 1.00 59.38 85 PRO A O 1
ATOM 694 N N . ASP A 1 86 ? 4.545 -13.152 -28.496 1.00 55.44 86 ASP A N 1
ATOM 695 C CA . ASP A 1 86 ? 3.318 -13.745 -29.035 1.00 55.44 86 ASP A CA 1
ATOM 696 C C . ASP A 1 86 ? 3.745 -15.068 -29.742 1.00 55.44 86 ASP A C 1
ATOM 698 O O . ASP A 1 86 ? 3.813 -15.135 -30.952 1.00 55.44 86 ASP A O 1
ATOM 702 N N . GLY A 1 87 ? 4.172 -16.112 -29.020 1.00 55.03 87 GLY A N 1
ATOM 703 C CA . GLY A 1 87 ? 4.626 -17.383 -29.614 1.00 55.03 87 GLY A CA 1
ATOM 704 C C . GLY A 1 87 ? 5.941 -17.327 -30.414 1.00 55.03 87 GLY A C 1
ATOM 705 O O . GLY A 1 87 ? 6.054 -17.990 -31.439 1.00 55.03 87 GLY A O 1
ATOM 706 N N . ASP A 1 88 ? 6.937 -16.568 -29.940 1.00 61.81 88 ASP A N 1
ATOM 707 C CA . ASP A 1 88 ? 8.245 -16.290 -30.571 1.00 61.81 88 ASP A CA 1
ATOM 708 C C . ASP A 1 88 ? 8.193 -15.264 -31.723 1.00 61.81 88 ASP A C 1
ATOM 710 O O . ASP A 1 88 ? 8.794 -14.212 -31.561 1.00 61.81 88 ASP A O 1
ATOM 714 N N . PHE A 1 89 ? 7.485 -15.469 -32.843 1.00 59.88 89 PHE A N 1
ATOM 715 C CA . PHE A 1 89 ? 7.520 -14.571 -34.035 1.00 59.88 89 PHE A CA 1
ATOM 716 C C . PHE A 1 89 ? 8.928 -14.063 -34.452 1.00 59.88 89 PHE A C 1
ATOM 718 O O . PHE A 1 89 ? 9.064 -12.999 -35.065 1.00 59.88 89 PHE A O 1
ATOM 725 N N . GLY A 1 90 ? 9.991 -14.795 -34.129 1.00 67.56 90 GLY A N 1
ATOM 726 C CA . GLY A 1 90 ? 11.368 -14.378 -34.350 1.00 67.56 90 GLY A CA 1
ATOM 727 C C . GLY A 1 90 ? 11.878 -13.361 -33.329 1.00 67.56 90 GLY A C 1
ATOM 728 O O . GLY A 1 90 ? 12.828 -12.647 -33.624 1.00 67.56 90 GLY A O 1
ATOM 729 N N . TYR A 1 91 ? 11.265 -13.213 -32.149 1.00 72.75 91 TYR A N 1
ATOM 730 C CA . TYR A 1 91 ? 11.661 -12.237 -31.121 1.00 72.75 91 TYR A CA 1
ATOM 731 C C . TYR A 1 91 ? 13.136 -12.396 -30.767 1.00 72.75 91 TYR A C 1
ATOM 733 O O . TYR A 1 91 ? 13.872 -11.418 -30.647 1.00 72.75 91 TYR A O 1
ATOM 741 N N . ARG A 1 92 ? 13.589 -13.646 -30.654 1.00 74.31 92 ARG A N 1
ATOM 742 C CA . ARG A 1 92 ? 14.979 -13.963 -30.352 1.00 74.31 92 ARG A CA 1
ATOM 743 C C . ARG A 1 92 ? 15.903 -13.523 -31.491 1.00 74.31 92 ARG A C 1
ATOM 745 O O . ARG A 1 92 ? 16.902 -12.862 -31.234 1.00 74.31 92 ARG A O 1
ATOM 752 N N . GLU A 1 93 ? 15.536 -13.820 -32.731 1.00 80.38 93 GLU A N 1
ATOM 753 C CA . GLU A 1 93 ? 16.268 -13.484 -33.954 1.00 80.38 93 GLU A CA 1
ATOM 754 C C . GLU A 1 93 ? 16.196 -11.988 -34.290 1.00 80.38 93 GLU A C 1
ATOM 756 O O . GLU A 1 93 ? 17.062 -11.477 -34.997 1.00 80.38 93 GLU A O 1
ATOM 761 N N . LEU A 1 94 ? 15.184 -11.274 -33.800 1.00 78.75 94 LEU A N 1
ATOM 762 C CA . LEU A 1 94 ? 15.003 -9.833 -33.959 1.00 78.75 94 LEU A CA 1
ATOM 763 C C . LEU A 1 94 ? 15.807 -9.061 -32.911 1.00 78.75 94 LEU A C 1
ATOM 765 O O . LEU A 1 94 ? 16.466 -8.086 -33.255 1.00 78.75 94 LEU A O 1
ATOM 769 N N . THR A 1 95 ? 15.800 -9.513 -31.657 1.00 81.25 95 THR A N 1
ATOM 770 C CA . THR A 1 95 ? 16.449 -8.816 -30.539 1.00 81.25 95 THR A CA 1
ATOM 771 C C . THR A 1 95 ? 17.922 -9.183 -30.380 1.00 81.25 95 THR A C 1
ATOM 773 O O . THR A 1 95 ? 18.710 -8.330 -29.970 1.00 81.25 95 THR A O 1
ATOM 776 N N . TYR A 1 96 ? 18.330 -10.406 -30.730 1.00 84.81 96 TYR A N 1
ATOM 777 C CA . TYR A 1 96 ? 19.691 -10.895 -30.507 1.00 84.81 96 TYR A CA 1
ATOM 778 C C . TYR A 1 96 ? 20.407 -11.295 -31.801 1.00 84.81 96 TYR A C 1
ATOM 780 O O . TYR A 1 96 ? 19.803 -11.698 -32.798 1.00 84.81 96 TYR A O 1
ATOM 788 N N . LEU A 1 97 ? 21.734 -11.191 -31.781 1.00 86.69 97 LEU A N 1
ATOM 789 C CA . LEU A 1 97 ? 22.593 -11.897 -32.721 1.00 86.69 97 LEU A CA 1
ATOM 790 C C . LEU A 1 97 ? 22.629 -13.369 -32.327 1.00 86.69 97 LEU A C 1
ATOM 792 O O . LEU A 1 97 ? 22.995 -13.720 -31.207 1.00 86.69 97 LEU A O 1
ATOM 796 N N . MET A 1 98 ? 22.289 -14.226 -33.282 1.00 83.12 98 MET A N 1
ATOM 797 C CA . MET A 1 98 ? 22.286 -15.680 -33.109 1.00 83.12 98 MET A CA 1
ATOM 798 C C . MET A 1 98 ? 23.649 -16.308 -33.422 1.00 83.12 98 MET A C 1
ATOM 800 O O . MET A 1 98 ? 23.758 -17.506 -33.649 1.00 83.12 98 MET A O 1
ATOM 804 N N . THR A 1 99 ? 24.699 -15.490 -33.438 1.00 83.06 99 THR A N 1
ATOM 805 C CA . THR A 1 99 ? 26.086 -15.899 -33.655 1.00 83.06 99 THR A CA 1
ATOM 806 C C . THR A 1 99 ? 26.828 -15.880 -32.323 1.00 83.06 99 THR A C 1
ATOM 808 O O . THR A 1 99 ? 26.701 -14.909 -31.581 1.00 83.06 99 THR A O 1
ATOM 811 N N . ASN A 1 100 ? 27.644 -16.899 -32.048 1.00 81.50 100 ASN A N 1
ATOM 812 C CA . ASN A 1 100 ? 28.522 -16.974 -30.869 1.00 81.50 100 ASN A CA 1
ATOM 813 C C . ASN A 1 100 ? 27.795 -16.970 -29.508 1.00 81.50 100 ASN A C 1
ATOM 815 O O . ASN A 1 100 ? 28.228 -16.303 -28.570 1.00 81.50 100 ASN A O 1
ATOM 819 N N . TYR A 1 101 ? 26.718 -17.748 -29.381 1.00 85.81 101 TYR A N 1
ATOM 820 C CA . TYR A 1 101 ? 26.054 -18.005 -28.100 1.00 85.81 101 TYR A CA 1
ATOM 821 C C . TYR A 1 101 ? 25.959 -19.512 -27.831 1.00 85.81 101 TYR A C 1
ATOM 823 O O . TYR A 1 101 ? 26.020 -20.319 -28.758 1.00 85.81 101 TYR A O 1
ATOM 831 N N . CYS A 1 102 ? 25.814 -19.906 -26.565 1.00 80.31 102 CYS A N 1
ATOM 832 C CA . CYS A 1 102 ? 25.554 -21.304 -26.225 1.00 80.31 102 CYS A CA 1
ATOM 833 C C . CYS A 1 102 ? 24.068 -21.621 -26.424 1.00 80.31 102 CYS A C 1
ATOM 835 O O . CYS A 1 102 ? 23.220 -21.027 -25.757 1.00 80.31 102 CYS A O 1
ATOM 837 N N . GLU A 1 103 ? 23.738 -22.574 -27.294 1.00 80.56 103 GLU A N 1
ATOM 838 C CA . GLU A 1 103 ? 22.344 -22.956 -27.559 1.00 80.56 103 GLU A CA 1
ATOM 839 C C . GLU A 1 103 ? 21.663 -23.587 -26.337 1.00 80.56 103 GLU A C 1
ATOM 841 O O . GLU A 1 103 ? 20.477 -23.359 -26.107 1.00 80.56 103 GLU A O 1
ATOM 846 N N . THR A 1 104 ? 22.426 -24.306 -25.508 1.00 78.50 104 THR A N 1
ATOM 847 C CA 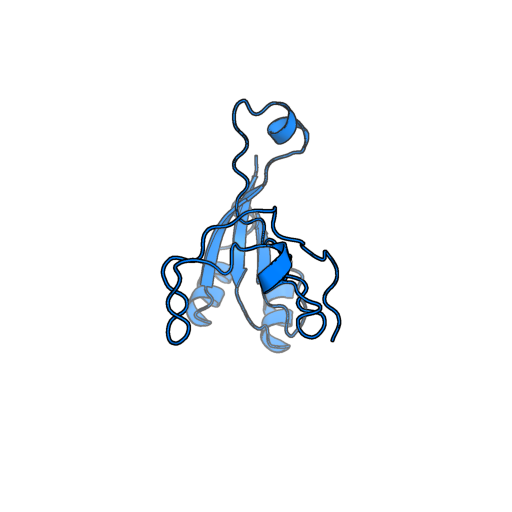. THR A 1 104 ? 21.909 -25.014 -24.330 1.00 78.50 104 THR A CA 1
ATOM 848 C C . THR A 1 104 ? 21.563 -24.076 -23.177 1.00 78.50 104 THR A C 1
ATOM 850 O O . THR A 1 104 ? 20.517 -24.228 -22.555 1.00 78.50 104 THR A O 1
ATOM 853 N N . CYS A 1 105 ? 22.437 -23.114 -22.856 1.00 79.94 105 CYS A N 1
ATOM 854 C CA . CYS A 1 105 ? 22.248 -22.236 -21.693 1.00 79.94 105 CYS A CA 1
ATOM 855 C C . CYS A 1 105 ? 21.930 -20.777 -22.049 1.00 79.94 105 CYS A C 1
ATOM 857 O O . CYS A 1 105 ? 21.581 -19.996 -21.170 1.00 79.94 105 CYS A O 1
ATOM 859 N N . GLY A 1 106 ? 22.047 -20.377 -23.318 1.00 72.44 106 GLY A N 1
ATOM 860 C CA . GLY A 1 106 ? 21.740 -19.024 -23.785 1.00 72.44 106 GLY A CA 1
ATOM 861 C C . GLY A 1 106 ? 22.762 -17.946 -23.409 1.00 72.44 106 GLY A C 1
ATOM 862 O O . GLY A 1 106 ? 22.541 -16.781 -23.742 1.00 72.44 106 GLY A O 1
ATOM 863 N N . ILE A 1 107 ? 23.863 -18.306 -22.741 1.00 75.38 107 ILE A N 1
ATOM 864 C CA . ILE A 1 107 ? 24.938 -17.378 -22.361 1.00 75.38 107 ILE A CA 1
ATOM 865 C C . ILE A 1 107 ? 25.632 -16.831 -23.621 1.00 75.38 107 ILE A C 1
ATOM 867 O O . ILE A 1 107 ? 25.756 -17.531 -24.630 1.00 75.38 107 ILE A O 1
ATOM 871 N N . SER A 1 108 ? 26.073 -15.572 -23.538 1.00 81.50 108 SER A N 1
ATOM 872 C CA . SER A 1 108 ? 26.751 -14.804 -24.598 1.00 81.50 108 SER A CA 1
ATOM 873 C C . SER A 1 108 ? 25.870 -14.296 -25.748 1.00 81.50 108 SER 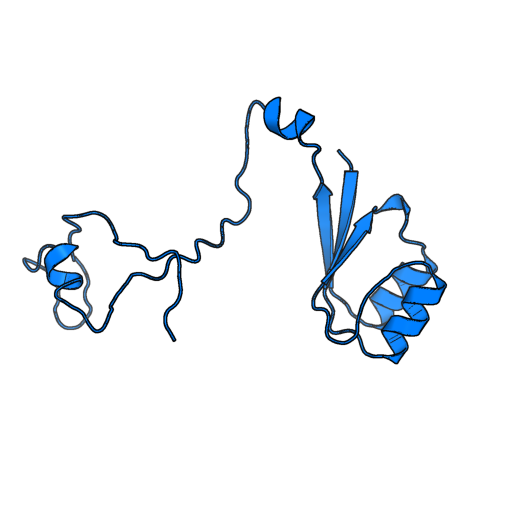A C 1
ATOM 875 O O . SER A 1 108 ? 26.400 -13.840 -26.757 1.00 81.50 108 SER A O 1
ATOM 877 N N . LYS A 1 109 ? 24.535 -14.292 -25.614 1.00 82.25 109 LYS A N 1
ATOM 878 C CA . LYS A 1 109 ? 23.663 -13.607 -26.586 1.00 82.25 109 LYS A CA 1
ATOM 879 C C . LYS A 1 109 ? 23.917 -12.100 -26.576 1.00 82.25 109 LYS A C 1
ATOM 881 O O . LYS A 1 109 ? 23.715 -11.435 -25.562 1.00 82.25 109 LYS A O 1
ATOM 886 N N . ILE A 1 110 ? 24.308 -11.559 -27.726 1.00 83.62 110 ILE A N 1
ATOM 887 C CA . ILE A 1 110 ? 24.531 -10.123 -27.911 1.00 83.62 110 ILE A CA 1
ATOM 888 C C . ILE A 1 110 ? 23.238 -9.495 -28.419 1.00 83.62 110 ILE A C 1
ATOM 890 O O . ILE A 1 110 ? 22.692 -9.920 -29.438 1.00 83.62 110 ILE A O 1
ATOM 894 N N . GLN A 1 111 ? 22.735 -8.491 -27.708 1.00 86.62 111 GLN A N 1
ATOM 895 C CA . GLN A 1 111 ? 21.565 -7.730 -28.134 1.00 86.62 111 GLN A CA 1
ATOM 896 C C . GLN A 1 111 ? 21.916 -6.856 -29.349 1.00 86.62 111 GLN A C 1
ATOM 898 O O . GLN A 1 111 ? 22.920 -6.147 -29.326 1.00 86.62 111 GLN A O 1
ATOM 903 N N . LYS A 1 112 ? 21.086 -6.893 -30.396 1.00 88.88 112 LYS A N 1
ATOM 904 C CA . LYS A 1 112 ? 21.223 -6.058 -31.606 1.00 88.88 112 LYS A CA 1
ATOM 905 C C . LYS A 1 112 ? 20.093 -5.056 -31.817 1.00 88.88 112 LYS A C 1
ATOM 907 O O . LYS A 1 112 ? 20.259 -4.143 -32.616 1.00 88.88 112 LYS A O 1
ATOM 912 N N . ASP A 1 113 ? 18.961 -5.233 -31.139 1.00 83.75 113 ASP A N 1
ATOM 913 C CA . ASP A 1 113 ? 17.803 -4.340 -31.237 1.00 83.75 113 ASP A CA 1
ATOM 914 C C . ASP A 1 113 ? 17.129 -4.185 -29.863 1.00 83.75 113 ASP A C 1
ATOM 916 O O . ASP A 1 113 ? 17.307 -5.017 -28.967 1.00 83.75 113 ASP A O 1
ATOM 920 N N . ALA A 1 114 ? 16.376 -3.106 -29.666 1.00 80.12 114 ALA A N 1
ATOM 921 C CA . ALA A 1 114 ? 15.697 -2.804 -28.411 1.00 80.12 114 ALA A CA 1
ATOM 922 C C . ALA A 1 114 ? 14.604 -3.839 -28.080 1.00 80.12 114 ALA A C 1
ATOM 924 O O . ALA A 1 114 ? 13.972 -4.432 -28.960 1.00 80.12 114 ALA A O 1
ATOM 925 N N . PHE A 1 115 ? 14.338 -4.036 -26.785 1.00 74.88 115 PHE A N 1
ATOM 926 C CA . PHE A 1 115 ? 13.253 -4.910 -26.345 1.00 74.88 115 PHE A CA 1
ATOM 927 C C . PHE A 1 115 ? 11.899 -4.339 -26.758 1.00 74.88 115 PHE A C 1
ATOM 929 O O . PHE A 1 115 ? 11.562 -3.193 -26.461 1.00 74.88 115 PHE A O 1
ATOM 936 N N . ARG A 1 116 ? 11.084 -5.173 -27.403 1.00 72.88 116 ARG A N 1
ATOM 937 C CA . ARG A 1 116 ? 9.695 -4.834 -27.716 1.00 72.88 116 ARG A CA 1
ATOM 938 C C . ARG A 1 116 ? 8.829 -5.159 -26.508 1.00 72.88 116 ARG A C 1
ATOM 940 O O . ARG A 1 116 ? 8.733 -6.320 -26.108 1.00 72.88 116 ARG A O 1
ATOM 947 N N . ILE A 1 117 ? 8.215 -4.125 -25.946 1.00 66.19 117 ILE A N 1
ATOM 948 C CA . ILE A 1 117 ? 7.435 -4.196 -24.713 1.00 66.19 117 ILE A CA 1
ATOM 949 C C . ILE A 1 117 ? 5.964 -3.921 -25.037 1.00 66.19 117 ILE A C 1
ATOM 951 O O . ILE A 1 117 ? 5.647 -2.906 -25.659 1.00 66.19 117 ILE A O 1
ATOM 955 N N . SER A 1 118 ? 5.060 -4.808 -24.611 1.00 60.03 118 SER A N 1
ATOM 956 C CA . SER A 1 118 ? 3.615 -4.540 -24.650 1.00 60.03 118 SER A CA 1
ATOM 957 C C . SER A 1 118 ? 3.163 -3.923 -23.330 1.00 60.03 118 SER A C 1
ATOM 959 O O . SER A 1 118 ? 3.528 -4.414 -22.267 1.00 60.03 118 SER A O 1
ATOM 961 N N . LYS A 1 119 ? 2.324 -2.881 -23.392 1.00 57.69 119 LYS A N 1
ATOM 962 C CA . LYS A 1 119 ? 1.668 -2.280 -22.213 1.00 57.69 119 LYS A CA 1
ATOM 963 C C . LYS A 1 119 ? 0.392 -3.018 -21.786 1.00 57.69 119 LYS A C 1
ATOM 965 O O . LYS A 1 119 ? -0.266 -2.605 -20.840 1.00 57.69 119 LYS A O 1
ATOM 970 N N . ILE A 1 120 ? 0.006 -4.059 -22.523 1.00 55.38 120 ILE A N 1
ATOM 971 C CA . ILE A 1 120 ? -1.226 -4.822 -22.312 1.00 55.38 120 ILE A CA 1
ATOM 972 C C . ILE A 1 120 ? -0.836 -6.298 -22.248 1.00 55.38 120 ILE A C 1
ATOM 974 O O . ILE A 1 120 ? -0.251 -6.814 -23.208 1.00 55.38 120 ILE A O 1
ATOM 978 N N . SER A 1 121 ? -1.142 -6.968 -21.134 1.00 44.84 121 SER A N 1
ATOM 979 C CA . SER A 1 121 ? -1.046 -8.425 -21.028 1.00 44.84 121 SER A CA 1
ATOM 980 C C . SER A 1 121 ? -2.141 -9.054 -21.891 1.00 44.84 121 SER A C 1
ATOM 982 O O . SER A 1 121 ? -3.315 -8.723 -21.714 1.00 44.84 121 SER A O 1
ATOM 984 N N . LYS A 1 122 ? -1.793 -9.952 -22.811 1.00 50.22 122 LYS A N 1
ATOM 985 C CA . LYS A 1 122 ? -2.784 -10.829 -23.443 1.00 50.22 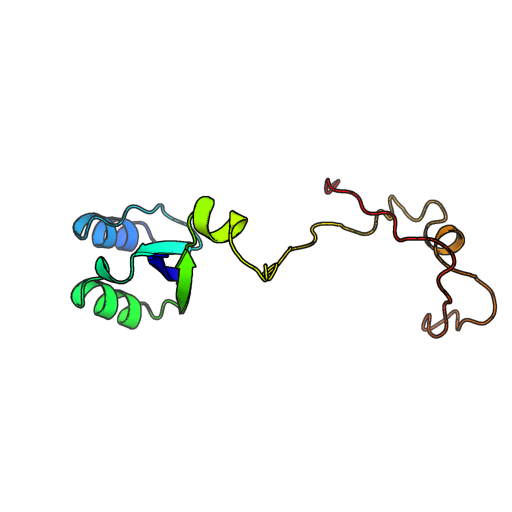122 LYS A CA 1
ATOM 986 C C . LYS A 1 122 ? -2.756 -12.156 -22.691 1.00 50.22 122 LYS A C 1
ATOM 988 O O . LYS A 1 122 ? -1.683 -12.744 -22.581 1.00 50.22 122 LYS A O 1
ATOM 993 N N . ALA A 1 123 ? -3.895 -12.519 -22.103 1.00 45.56 123 ALA A N 1
ATOM 994 C CA . ALA A 1 123 ? -4.136 -13.838 -21.523 1.00 45.56 123 ALA A CA 1
ATOM 995 C C . ALA A 1 123 ? -4.195 -14.908 -22.620 1.00 45.56 123 ALA A C 1
ATOM 997 O O . ALA A 1 123 ? -4.616 -14.552 -23.748 1.00 45.56 123 ALA A O 1
#